Protein AF-A0A3Q9DXJ0-F1 (afdb_monomer_lite)

Foldseek 3Di:
DDPLQVVVCVVDPDPPDDDDRDPLNSVLSVLVCVLVVDDPPDPLVVQLVVCCVVVDDSVVSNVSSVVRCCDCVHVVLVVVQLVVLVVCVVVPAPVCLVVLVVLCLDPPNPDHNGPDDDPPDDPDDPSVVVNVVSVVSVCVVVVNPVPRSVVRVVSNVVCCVPPPVNNVVD

Radius of gyration: 18.99 Å; chains: 1; bounding box: 40×45×46 Å

Organism: NCBI:txid80867

InterPro domains:
  IPR002020 Citrate synthase [PF00285] (1-170)
  IPR002020 Citrate synthase [PR00143] (28-43)
  IPR002020 Citrate synthase [PR00143] (50-78)
  IPR002020 Citrate synthase [PR00143] (108-128)
  IPR016142 Citrate synthase-like, large alpha subdomain [G3DSA:1.10.580.10] (1-76)
  IPR016143 Citrate synthase-like, small alpha subdomain [G3DSA:1.10.230.10] (77-170)
  IPR019810 Citrate synthase active site [PS00480] (115-127)
  IPR036969 Citrate synthase superfamily [SSF48256] (1-170)

Secondary structure (DSSP, 8-state):
--HHHHHHHHHH--TTS-----HHHHHHHHHHHHHTS--SS-HHHHHHHHHHTTT--HHHHHHHHHHHHTSTTTTTHHHHHHHHHHHHHHHTGGGGHHHHHHHHH-TTT----TT---SS-SS--HHHHHHHHHHHHHHHHTT-TT-HHHHHHHHHHHHHHH-HHHHTT-

Structure (mmCIF, N/CA/C/O backbone):
data_AF-A0A3Q9DXJ0-F1
#
_entry.id   AF-A0A3Q9DXJ0-F1
#
loop_
_atom_site.group_PDB
_atom_site.id
_atom_site.type_symbol
_atom_site.label_atom_id
_atom_site.label_alt_id
_atom_site.label_comp_id
_atom_site.label_asym_id
_atom_site.label_entity_id
_atom_site.label_seq_id
_atom_site.pdbx_PDB_ins_code
_atom_site.Cartn_x
_atom_site.Cartn_y
_atom_site.Cartn_z
_atom_site.occupancy
_atom_site.B_iso_or_equiv
_atom_site.auth_seq_id
_atom_site.auth_comp_id
_atom_site.auth_asym_id
_atom_site.auth_atom_id
_atom_site.pdbx_PDB_model_num
ATOM 1 N N . LEU A 1 1 ? 7.162 -19.165 -15.757 1.00 91.44 1 LEU A N 1
ATOM 2 C CA . LEU A 1 1 ? 6.525 -18.412 -14.652 1.00 91.44 1 LEU A CA 1
ATOM 3 C C . LEU A 1 1 ? 5.798 -17.219 -15.252 1.00 91.44 1 LEU A C 1
ATOM 5 O O . LEU A 1 1 ? 6.278 -16.714 -16.262 1.00 91.44 1 LEU A O 1
ATOM 9 N N . SER A 1 2 ? 4.665 -16.805 -14.679 1.00 98.06 2 SER A N 1
ATOM 10 C CA . SER A 1 2 ? 4.000 -15.547 -15.054 1.00 98.06 2 SER A CA 1
ATOM 11 C C . SER A 1 2 ? 4.801 -14.332 -14.553 1.00 98.06 2 SER A C 1
ATOM 13 O O . SER A 1 2 ? 5.822 -14.506 -13.885 1.00 98.06 2 SER A O 1
ATOM 15 N N . TYR A 1 3 ? 4.346 -13.105 -14.832 1.00 98.38 3 TYR A N 1
ATOM 16 C CA . TYR A 1 3 ? 4.973 -11.891 -14.293 1.00 98.38 3 TYR A CA 1
ATOM 17 C C . TYR A 1 3 ? 4.988 -11.890 -12.752 1.00 98.38 3 TYR A C 1
ATOM 19 O O . TYR A 1 3 ? 6.055 -11.776 -12.145 1.00 98.38 3 TYR A O 1
ATOM 27 N N . ALA A 1 4 ? 3.830 -12.121 -12.122 1.00 98.38 4 ALA A N 1
ATOM 28 C CA . ALA A 1 4 ? 3.700 -12.215 -10.668 1.00 98.38 4 ALA A CA 1
ATOM 29 C C . ALA A 1 4 ? 4.453 -13.428 -10.094 1.00 98.38 4 ALA A C 1
ATOM 31 O O . ALA A 1 4 ? 5.218 -13.291 -9.139 1.00 98.38 4 ALA A O 1
ATOM 32 N N . GLY A 1 5 ? 4.326 -14.604 -10.715 1.00 98.31 5 GLY A N 1
ATOM 33 C CA . GLY A 1 5 ? 5.015 -15.814 -10.260 1.00 98.31 5 GLY A CA 1
ATOM 34 C C . GLY A 1 5 ? 6.539 -15.704 -10.352 1.00 98.31 5 GLY A C 1
ATOM 35 O O . GLY A 1 5 ? 7.259 -16.201 -9.486 1.00 98.31 5 GLY A O 1
ATOM 36 N N . ASN A 1 6 ? 7.053 -15.014 -11.376 1.00 98.44 6 ASN A N 1
ATOM 37 C CA . ASN A 1 6 ? 8.481 -14.736 -11.496 1.00 98.44 6 ASN A CA 1
ATOM 38 C C . ASN A 1 6 ? 8.953 -13.755 -10.417 1.00 98.44 6 ASN A C 1
ATOM 40 O O . ASN A 1 6 ? 10.007 -13.974 -9.827 1.00 98.44 6 ASN A O 1
ATOM 44 N N . 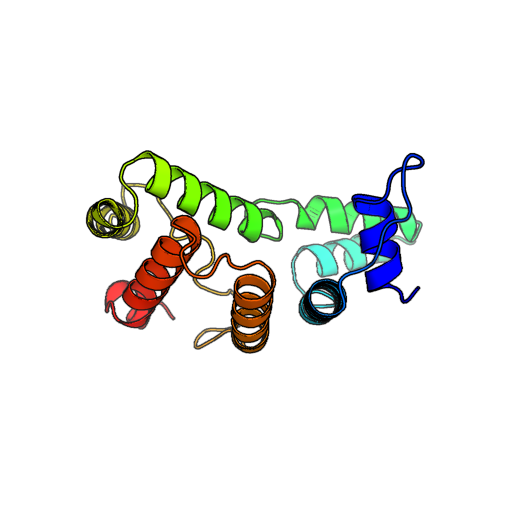PHE A 1 7 ? 8.168 -12.715 -10.124 1.00 98.56 7 PHE A N 1
ATOM 45 C CA . PHE A 1 7 ? 8.475 -11.779 -9.043 1.00 98.56 7 PHE A CA 1
ATOM 46 C C . PHE A 1 7 ? 8.541 -12.482 -7.680 1.00 98.56 7 PHE A C 1
ATOM 48 O O . PHE A 1 7 ? 9.535 -12.328 -6.974 1.00 98.56 7 PHE A O 1
ATOM 55 N N . LEU A 1 8 ? 7.567 -13.343 -7.355 1.00 98.31 8 LEU A N 1
ATOM 56 C CA . LEU A 1 8 ? 7.588 -14.150 -6.125 1.00 98.31 8 LEU A CA 1
ATOM 57 C C . LEU A 1 8 ? 8.837 -15.032 -6.027 1.00 98.31 8 LEU A C 1
ATOM 59 O O . LEU A 1 8 ? 9.498 -15.054 -4.989 1.00 98.31 8 LEU A O 1
ATOM 63 N N . ARG A 1 9 ? 9.206 -15.715 -7.119 1.00 97.81 9 ARG A N 1
ATOM 64 C CA . ARG A 1 9 ? 10.432 -16.522 -7.152 1.00 97.81 9 ARG A CA 1
ATOM 65 C C . ARG A 1 9 ? 11.681 -15.681 -6.902 1.00 97.81 9 ARG A C 1
ATOM 67 O O . ARG A 1 9 ? 12.566 -16.144 -6.194 1.00 97.81 9 ARG A O 1
ATOM 74 N N . MET A 1 10 ? 11.778 -14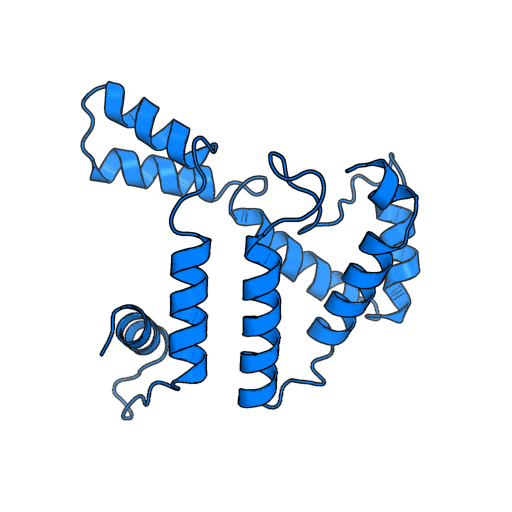.487 -7.483 1.00 98.19 10 MET A N 1
ATOM 75 C CA . MET A 1 10 ? 12.936 -13.611 -7.273 1.00 98.19 10 MET A CA 1
ATOM 76 C C . MET A 1 10 ? 13.005 -13.059 -5.844 1.00 98.19 10 MET A C 1
ATOM 78 O O . MET A 1 10 ? 14.102 -12.808 -5.360 1.00 98.19 10 MET A O 1
ATOM 82 N N . MET A 1 11 ? 11.863 -12.885 -5.169 1.00 98.00 11 MET A N 1
ATOM 83 C CA . MET A 1 11 ? 11.822 -12.417 -3.781 1.00 98.00 11 MET A CA 1
ATOM 84 C C . MET A 1 11 ? 12.170 -13.501 -2.756 1.00 98.00 11 MET A C 1
ATOM 86 O O . MET A 1 11 ? 12.851 -13.204 -1.779 1.00 98.00 11 MET A O 1
ATOM 90 N N . PHE A 1 12 ? 11.685 -14.732 -2.951 1.00 97.75 12 PHE A N 1
ATOM 91 C CA . PHE A 1 12 ? 11.710 -15.765 -1.903 1.00 97.75 12 PHE A CA 1
ATOM 92 C C . PHE A 1 12 ? 12.438 -17.056 -2.291 1.00 97.75 12 PHE A C 1
ATOM 94 O O . PHE A 1 12 ? 12.714 -17.885 -1.428 1.00 97.75 12 PHE A O 1
ATOM 101 N N . GLY A 1 13 ? 12.741 -17.262 -3.573 1.00 96.94 13 GLY A N 1
ATOM 102 C CA . GLY A 1 13 ? 13.474 -18.439 -4.023 1.00 96.94 13 GLY A CA 1
ATOM 103 C C . GLY A 1 13 ? 14.947 -18.376 -3.625 1.00 96.94 13 GLY A C 1
ATOM 104 O O . GLY A 1 13 ? 15.586 -17.331 -3.728 1.00 96.94 13 GLY A O 1
ATOM 105 N N . THR A 1 14 ? 15.509 -19.516 -3.225 1.00 96.81 14 THR A N 1
ATOM 106 C CA . THR A 1 14 ? 16.941 -19.650 -2.927 1.00 96.81 14 THR A CA 1
ATOM 107 C C . THR A 1 14 ? 17.579 -20.712 -3.828 1.00 96.81 14 THR A C 1
ATOM 109 O O . THR A 1 14 ? 16.867 -21.551 -4.378 1.00 96.81 14 THR A O 1
ATOM 112 N N . PRO A 1 15 ? 18.913 -20.725 -4.003 1.00 97.12 15 PRO A N 1
ATOM 113 C CA . PRO A 1 15 ? 19.588 -21.794 -4.745 1.00 97.12 15 PRO A CA 1
ATOM 114 C C . PRO A 1 15 ? 19.550 -23.164 -4.048 1.00 97.12 15 PRO A C 1
ATOM 116 O O . PRO A 1 15 ? 19.930 -24.159 -4.661 1.00 97.12 15 PRO A O 1
ATOM 119 N N . CYS A 1 16 ? 19.154 -23.216 -2.771 1.00 97.38 16 CYS A N 1
ATOM 120 C CA . CYS A 1 16 ? 19.221 -24.418 -1.941 1.00 97.38 16 CYS A CA 1
ATOM 121 C C . CYS A 1 16 ? 18.076 -25.403 -2.212 1.00 97.38 16 CYS A C 1
ATOM 123 O O . CYS A 1 16 ? 18.211 -26.586 -1.908 1.00 97.38 16 CYS A O 1
ATOM 125 N N . GLU A 1 17 ? 16.960 -24.932 -2.769 1.00 96.12 17 GLU A N 1
ATOM 126 C CA . GLU A 1 17 ? 15.775 -25.746 -3.026 1.00 96.12 17 GLU A CA 1
ATOM 127 C C . GLU A 1 17 ? 14.932 -25.188 -4.179 1.00 96.12 17 GLU A C 1
ATOM 129 O O . GLU A 1 17 ? 15.030 -24.020 -4.559 1.00 96.12 17 GLU A O 1
ATOM 134 N N . GLU A 1 18 ? 14.081 -26.035 -4.755 1.00 95.94 18 GLU A N 1
ATOM 135 C CA . GLU A 1 18 ? 13.148 -25.603 -5.790 1.00 95.94 18 GLU A CA 1
ATOM 136 C C . GLU A 1 18 ? 12.006 -24.777 -5.180 1.00 95.94 18 GLU A C 1
ATOM 138 O O . GLU A 1 18 ? 11.171 -25.292 -4.435 1.00 95.94 18 GLU A O 1
ATOM 143 N N . TYR A 1 19 ? 11.927 -23.496 -5.546 1.00 97.50 19 TYR A N 1
ATOM 144 C CA . TYR A 1 19 ? 10.826 -22.628 -5.133 1.00 97.50 19 TYR A CA 1
ATOM 145 C C . TYR A 1 19 ? 9.535 -22.961 -5.889 1.00 97.50 19 TYR A C 1
ATOM 147 O O . TYR A 1 19 ? 9.436 -22.753 -7.103 1.00 97.50 19 TYR A O 1
ATOM 155 N N . LYS A 1 20 ? 8.519 -23.421 -5.155 1.00 97.25 20 LYS A N 1
ATOM 156 C CA . LYS A 1 20 ? 7.180 -23.691 -5.688 1.00 97.25 20 LYS A CA 1
ATOM 157 C C . LYS A 1 20 ? 6.273 -22.494 -5.438 1.00 97.25 20 LYS A C 1
ATOM 159 O O . LYS A 1 20 ? 5.945 -22.180 -4.298 1.00 97.25 20 LYS A O 1
ATOM 164 N N . VAL A 1 21 ? 5.860 -21.835 -6.516 1.00 97.81 21 VAL A N 1
ATOM 165 C CA . VAL A 1 21 ? 4.933 -20.701 -6.442 1.00 97.81 21 VAL A CA 1
ATOM 166 C C . VAL A 1 21 ? 3.563 -21.199 -5.977 1.00 97.81 21 VAL A C 1
ATOM 168 O O . VAL A 1 21 ? 2.978 -22.074 -6.614 1.00 97.81 21 VAL A O 1
ATOM 171 N N . ASN A 1 22 ? 3.043 -20.633 -4.885 1.00 98.00 22 ASN A N 1
ATOM 172 C CA . ASN A 1 22 ? 1.672 -20.887 -4.449 1.00 98.00 22 ASN A CA 1
ATOM 173 C C . ASN A 1 22 ? 0.688 -20.143 -5.386 1.00 98.00 22 ASN A C 1
ATOM 175 O O . ASN A 1 22 ? 0.775 -18.914 -5.478 1.00 98.00 22 ASN A O 1
ATOM 179 N N . PRO A 1 23 ? -0.260 -20.833 -6.054 1.00 97.88 23 PRO A N 1
ATOM 180 C CA . PRO A 1 23 ? -1.191 -20.202 -6.994 1.00 97.88 23 PRO A CA 1
ATOM 181 C C . PRO A 1 23 ? -2.100 -19.124 -6.382 1.00 97.88 23 PRO A C 1
ATOM 183 O O . PRO A 1 23 ? -2.516 -18.206 -7.090 1.00 97.88 23 PRO A O 1
ATOM 186 N N . VAL A 1 24 ? -2.430 -19.221 -5.089 1.00 98.00 24 VAL A N 1
ATOM 187 C CA . VAL A 1 24 ? -3.215 -18.200 -4.376 1.00 98.00 24 VAL A CA 1
ATOM 188 C C . VAL A 1 24 ? -2.373 -16.943 -4.179 1.00 98.00 24 VAL A C 1
ATOM 190 O O . VAL A 1 24 ? -2.831 -15.849 -4.502 1.00 98.00 24 VAL A O 1
ATOM 193 N N . LEU A 1 25 ? -1.117 -17.090 -3.744 1.00 97.94 25 LEU A N 1
ATOM 194 C CA . LEU A 1 25 ? -0.202 -15.956 -3.567 1.00 97.94 25 LEU A CA 1
ATOM 195 C C . LEU A 1 25 ? 0.161 -15.291 -4.902 1.00 97.94 25 LEU A C 1
ATOM 197 O O . LEU A 1 25 ? 0.243 -14.067 -4.975 1.00 97.94 25 LEU A O 1
ATOM 201 N N . GLU A 1 26 ? 0.334 -16.075 -5.969 1.00 98.31 26 GLU A N 1
ATOM 202 C CA . GLU A 1 26 ? 0.572 -15.551 -7.320 1.00 98.31 26 GLU A CA 1
ATOM 203 C C . GLU A 1 26 ? -0.592 -14.682 -7.797 1.00 98.31 26 GLU A C 1
ATOM 205 O O . GLU A 1 26 ? -0.379 -13.559 -8.254 1.00 98.31 26 GLU A O 1
ATOM 210 N N . ARG A 1 27 ? -1.827 -15.169 -7.633 1.00 97.94 27 ARG A N 1
ATOM 211 C CA . ARG A 1 27 ? -3.039 -14.423 -7.989 1.00 97.94 27 ARG A CA 1
ATOM 212 C C . ARG A 1 27 ? -3.218 -13.182 -7.118 1.00 97.94 27 ARG A C 1
ATOM 214 O O . ARG A 1 27 ? -3.635 -12.142 -7.623 1.00 97.94 27 ARG A O 1
ATOM 221 N N . ALA A 1 28 ? -2.904 -13.279 -5.828 1.00 98.06 28 ALA A N 1
ATOM 222 C CA . ALA A 1 28 ? -2.975 -12.150 -4.913 1.00 98.06 28 ALA A CA 1
ATOM 223 C C . ALA A 1 28 ? -2.004 -11.038 -5.325 1.00 98.06 28 ALA A C 1
ATOM 225 O O . ALA A 1 28 ? -2.399 -9.876 -5.410 1.00 98.06 28 ALA A O 1
ATOM 226 N N . LEU A 1 29 ? -0.761 -11.394 -5.662 1.00 98.25 29 LEU A N 1
ATOM 227 C CA . LEU A 1 29 ? 0.228 -10.435 -6.143 1.00 98.25 29 LEU A CA 1
ATOM 228 C C . LEU A 1 29 ? -0.173 -9.814 -7.489 1.00 98.25 29 LEU A C 1
ATOM 230 O O . LEU A 1 29 ? -0.030 -8.607 -7.669 1.00 98.25 29 LEU A O 1
ATOM 234 N N . ASP A 1 30 ? -0.715 -10.609 -8.412 1.00 98.12 30 ASP A N 1
ATOM 235 C CA . ASP A 1 30 ? -1.214 -10.105 -9.694 1.00 98.12 30 ASP A CA 1
ATOM 236 C C . ASP A 1 30 ? -2.337 -9.069 -9.498 1.00 98.12 30 ASP A C 1
ATOM 238 O O . ASP A 1 30 ? -2.290 -7.971 -10.056 1.00 98.12 30 ASP A O 1
ATOM 242 N N . ARG A 1 31 ? -3.292 -9.346 -8.597 1.00 97.88 31 ARG A N 1
ATOM 243 C CA . ARG A 1 31 ? -4.329 -8.376 -8.204 1.00 97.88 31 ARG A CA 1
ATOM 244 C C . ARG A 1 31 ? -3.732 -7.120 -7.565 1.00 97.88 31 ARG A C 1
ATOM 246 O O . ARG A 1 31 ? -4.188 -6.022 -7.879 1.00 97.88 31 ARG A O 1
ATOM 253 N N . ILE A 1 32 ? -2.709 -7.246 -6.714 1.00 97.25 32 ILE A N 1
ATOM 254 C CA . ILE A 1 32 ? -2.007 -6.088 -6.132 1.00 97.25 32 ILE A CA 1
ATOM 255 C C . ILE A 1 32 ? -1.399 -5.216 -7.232 1.00 97.25 32 ILE A C 1
ATOM 257 O O . ILE A 1 32 ? -1.596 -3.999 -7.198 1.00 97.25 32 ILE A O 1
ATOM 261 N N . PHE A 1 33 ? -0.724 -5.812 -8.219 1.00 97.81 33 PHE A N 1
ATOM 262 C CA . PHE A 1 33 ? -0.165 -5.074 -9.352 1.00 97.81 33 PHE A CA 1
ATOM 263 C C . PHE A 1 33 ? -1.245 -4.364 -10.163 1.00 97.81 33 PHE A C 1
ATOM 265 O O . PHE A 1 33 ? -1.104 -3.176 -10.441 1.00 97.81 33 PHE A O 1
ATOM 272 N N . ILE A 1 34 ? -2.346 -5.045 -10.484 1.00 97.50 34 ILE A N 1
ATOM 273 C CA . ILE A 1 34 ? -3.456 -4.457 -11.244 1.00 97.50 34 ILE A CA 1
ATOM 274 C C . ILE A 1 34 ? -4.075 -3.270 -10.491 1.00 97.50 34 ILE A C 1
ATOM 276 O O . ILE A 1 34 ? -4.278 -2.207 -11.074 1.00 97.50 34 ILE A O 1
ATOM 280 N N . LEU A 1 35 ? -4.339 -3.415 -9.189 1.00 95.44 35 LEU A N 1
ATOM 281 C CA . LEU A 1 35 ? -4.996 -2.381 -8.377 1.00 95.44 35 LEU A CA 1
ATOM 282 C C . LEU A 1 35 ? -4.120 -1.139 -8.123 1.00 95.44 35 LEU A C 1
ATOM 284 O O . LEU A 1 35 ? -4.647 -0.087 -7.752 1.00 95.44 35 LEU A O 1
ATOM 288 N N . HIS A 1 36 ? -2.807 -1.244 -8.336 1.00 94.88 36 HIS A N 1
ATOM 289 C CA . HIS A 1 36 ? -1.847 -0.147 -8.175 1.00 94.88 36 HIS A CA 1
ATOM 290 C C . HIS A 1 36 ? -1.212 0.308 -9.498 1.00 94.88 36 HIS A C 1
ATOM 292 O O . HIS A 1 36 ? -0.306 1.138 -9.473 1.00 94.88 36 HIS A O 1
ATOM 298 N N . ALA A 1 37 ? -1.671 -0.214 -10.642 1.00 96.81 37 ALA A N 1
ATOM 299 C CA . ALA A 1 37 ? -1.043 0.032 -11.940 1.00 96.81 37 ALA A CA 1
ATOM 300 C C . ALA A 1 37 ? -1.094 1.509 -12.368 1.00 96.81 37 ALA A C 1
ATOM 302 O O . ALA A 1 37 ? -0.111 2.035 -12.882 1.00 96.81 37 ALA A O 1
ATOM 303 N N . ASP A 1 38 ? -2.227 2.177 -12.147 1.00 96.31 38 ASP A N 1
ATOM 304 C CA . ASP A 1 38 ? -2.396 3.609 -12.388 1.00 96.31 38 ASP A CA 1
ATOM 305 C C . ASP A 1 38 ? -3.449 4.189 -11.438 1.00 96.31 38 ASP A C 1
ATOM 307 O O . ASP A 1 38 ? -4.337 3.484 -10.948 1.00 96.31 38 ASP A O 1
ATOM 311 N N . HIS A 1 39 ? -3.338 5.487 -11.163 1.00 94.44 39 HIS A N 1
ATOM 312 C CA . HIS A 1 39 ? -4.335 6.212 -10.388 1.00 94.44 39 HIS A CA 1
ATOM 313 C C . HIS A 1 39 ? -4.438 7.678 -10.837 1.00 94.44 39 HIS A C 1
ATOM 315 O O . HIS A 1 39 ? -4.378 8.597 -10.010 1.00 94.44 39 HIS A O 1
ATOM 321 N N . GLU A 1 40 ? -4.556 7.893 -12.152 1.00 94.94 40 GLU A N 1
ATOM 322 C CA . GLU A 1 40 ? -4.809 9.194 -12.788 1.00 94.94 40 GLU A CA 1
ATOM 323 C C . GLU A 1 40 ? -3.724 10.245 -12.428 1.00 94.94 40 GLU A C 1
ATOM 325 O O . GLU A 1 40 ? -2.547 9.901 -12.283 1.00 94.94 40 GLU A O 1
ATOM 330 N N . GLN A 1 41 ? -4.062 11.533 -12.283 1.00 95.44 41 GLN A N 1
ATOM 331 C CA . GLN A 1 41 ? -3.121 12.616 -11.977 1.00 95.44 41 GLN A CA 1
ATOM 332 C C . GLN A 1 41 ? -2.865 12.724 -10.467 1.00 95.44 41 GLN A C 1
ATOM 334 O O . GLN A 1 41 ? -3.109 13.750 -9.825 1.00 95.44 41 GLN A O 1
ATOM 339 N N . ASN A 1 42 ? -2.352 11.653 -9.869 1.00 94.00 42 ASN A N 1
ATOM 340 C CA . ASN A 1 42 ? -1.808 11.717 -8.515 1.00 94.00 42 ASN A CA 1
ATOM 341 C C . ASN A 1 42 ? -0.430 12.420 -8.501 1.00 94.00 42 ASN A C 1
ATOM 343 O O . ASN A 1 42 ? 0.113 12.792 -9.549 1.00 94.00 42 ASN A O 1
ATOM 347 N N . ALA A 1 43 ? 0.130 12.637 -7.307 1.00 95.50 43 ALA A N 1
ATOM 348 C CA . ALA A 1 43 ? 1.367 13.399 -7.134 1.00 95.50 43 ALA A CA 1
ATOM 349 C C . ALA A 1 43 ? 2.542 12.812 -7.939 1.00 95.50 43 ALA A C 1
ATOM 351 O O . ALA A 1 43 ? 3.168 13.541 -8.707 1.00 95.50 43 ALA A O 1
ATOM 352 N N . SER A 1 44 ? 2.790 11.501 -7.847 1.00 97.56 44 SER A N 1
ATOM 353 C CA . SER A 1 44 ? 3.911 10.860 -8.547 1.00 97.56 44 SER A CA 1
ATOM 354 C C . SER A 1 44 ? 3.714 10.828 -10.062 1.00 97.56 44 SER A C 1
ATOM 356 O O . SER A 1 44 ? 4.649 11.167 -10.786 1.00 97.56 44 SER A O 1
ATOM 358 N N . THR A 1 45 ? 2.510 10.521 -10.561 1.00 98.06 45 THR A N 1
ATOM 359 C CA . THR A 1 45 ? 2.208 10.609 -12.004 1.00 98.06 45 THR A CA 1
ATOM 360 C C . THR A 1 45 ? 2.445 12.026 -12.538 1.00 98.06 45 THR A C 1
ATOM 362 O O . THR A 1 45 ? 3.047 12.208 -13.599 1.00 98.06 45 THR A O 1
ATOM 365 N N . SER A 1 46 ? 2.039 13.047 -11.779 1.00 97.94 46 SER A N 1
ATOM 366 C CA . SER A 1 46 ? 2.259 14.453 -12.142 1.00 97.94 46 SER A CA 1
ATOM 367 C C . SER A 1 46 ? 3.747 14.814 -12.152 1.00 97.94 46 SER A C 1
ATOM 369 O O . SER A 1 46 ? 4.207 15.496 -13.068 1.00 97.94 46 SER A O 1
ATOM 371 N N . THR A 1 47 ? 4.525 14.311 -11.187 1.00 98.19 47 THR A N 1
ATOM 372 C CA . THR A 1 47 ? 5.985 14.476 -11.149 1.00 98.19 47 THR A CA 1
ATOM 373 C C . THR A 1 47 ? 6.660 13.849 -12.365 1.00 98.19 47 THR A C 1
ATOM 375 O O . THR A 1 47 ? 7.502 14.503 -12.979 1.00 98.19 47 THR A O 1
ATOM 378 N N . VAL A 1 48 ? 6.274 12.630 -12.761 1.00 98.62 48 VAL A N 1
ATOM 379 C CA . VAL A 1 48 ? 6.808 11.971 -13.969 1.00 98.62 48 VAL A CA 1
ATOM 380 C C . VAL A 1 48 ? 6.542 12.832 -15.206 1.00 98.62 48 VAL A C 1
ATOM 382 O O . VAL A 1 48 ? 7.461 13.093 -15.983 1.00 98.62 48 VAL A O 1
ATOM 385 N N . ARG A 1 49 ? 5.306 13.326 -15.368 1.00 98.44 49 ARG A N 1
ATOM 386 C CA . ARG A 1 49 ? 4.916 14.186 -16.500 1.00 98.44 49 ARG A CA 1
ATOM 387 C C . ARG A 1 49 ? 5.711 15.489 -16.540 1.00 98.44 49 ARG A C 1
ATOM 389 O O . ARG A 1 49 ? 6.224 15.850 -17.597 1.00 98.44 49 ARG A O 1
ATOM 396 N N . LEU A 1 50 ? 5.835 16.172 -15.403 1.00 98.38 50 LEU A N 1
ATOM 397 C CA . LEU A 1 50 ? 6.557 17.442 -15.304 1.00 98.38 50 LEU A CA 1
ATOM 398 C C . LEU A 1 50 ? 8.065 17.268 -15.533 1.00 98.38 50 LEU A C 1
ATOM 400 O O . LEU A 1 50 ? 8.696 18.091 -16.188 1.00 98.38 50 LEU A O 1
ATOM 404 N N . CYS A 1 51 ? 8.649 16.179 -15.034 1.00 97.88 51 CYS A N 1
ATOM 405 C CA . CYS A 1 51 ? 10.050 15.858 -15.290 1.00 97.88 51 CYS A CA 1
ATOM 406 C C . CYS A 1 51 ? 10.267 15.594 -16.794 1.00 97.88 51 CYS A C 1
ATOM 408 O O . CYS A 1 51 ? 11.154 16.183 -17.418 1.00 97.88 51 CYS A O 1
ATOM 410 N N . GLY A 1 52 ? 9.383 14.788 -17.395 1.00 98.31 52 GLY A N 1
ATOM 411 C CA . GLY A 1 52 ? 9.381 14.449 -18.818 1.00 98.31 52 GLY A CA 1
ATOM 412 C C . GLY A 1 52 ? 9.229 15.644 -19.761 1.00 98.31 52 GLY A C 1
ATOM 413 O O . GLY A 1 52 ? 9.853 15.659 -20.819 1.00 98.31 52 GLY A O 1
ATOM 414 N N . SER A 1 53 ? 8.469 16.679 -19.384 1.00 98.00 53 SER A N 1
ATOM 415 C CA . SER A 1 53 ? 8.208 17.830 -20.266 1.00 98.00 53 SER A CA 1
ATOM 416 C C . SER A 1 53 ? 9.444 18.677 -20.576 1.00 98.00 53 SER A C 1
ATOM 418 O O . SER A 1 53 ? 9.419 19.460 -21.519 1.00 98.00 53 SER A O 1
ATOM 420 N N . SER A 1 54 ? 10.528 18.523 -19.810 1.00 97.19 54 SER A N 1
ATOM 421 C CA . SER A 1 54 ? 11.822 19.157 -20.103 1.00 97.19 54 SER A CA 1
ATOM 422 C C . SER A 1 54 ? 12.674 18.384 -21.123 1.00 97.19 54 SER A C 1
ATOM 424 O O . SER A 1 54 ? 13.757 18.839 -21.479 1.00 97.19 54 SER A O 1
ATOM 426 N N . GLY A 1 55 ? 12.205 17.221 -21.595 1.00 97.31 55 GLY A N 1
ATOM 427 C CA . GLY A 1 55 ? 12.961 16.327 -22.479 1.00 97.31 55 GLY A CA 1
ATOM 428 C C . GLY A 1 55 ? 13.938 15.406 -21.742 1.00 97.31 55 GLY A C 1
ATOM 429 O O . GLY A 1 55 ? 14.854 14.866 -22.361 1.00 97.31 55 GLY A O 1
ATOM 430 N N . THR A 1 56 ? 13.773 15.230 -20.425 1.00 97.56 56 THR A N 1
ATOM 431 C CA . THR A 1 56 ? 14.626 14.335 -19.631 1.00 97.56 56 THR A CA 1
ATOM 432 C C . THR A 1 56 ? 14.515 12.876 -20.083 1.00 97.56 56 THR A C 1
ATOM 434 O O . THR A 1 56 ? 13.519 12.446 -20.670 1.00 97.56 56 THR A O 1
ATOM 437 N N . ASN A 1 57 ? 15.529 12.082 -19.748 1.00 98.06 57 ASN A N 1
ATOM 438 C CA . ASN A 1 57 ? 15.530 10.649 -20.011 1.00 98.06 57 ASN A CA 1
ATOM 439 C C . ASN A 1 57 ? 14.362 9.951 -19.265 1.00 98.06 57 ASN A C 1
ATOM 441 O O . ASN A 1 57 ? 14.166 10.212 -18.074 1.00 98.06 57 ASN A O 1
ATOM 445 N N . PRO A 1 58 ? 13.619 9.022 -19.901 1.00 98.19 58 PRO A N 1
ATOM 446 C CA . PRO A 1 58 ? 12.486 8.339 -19.271 1.00 98.19 58 PRO A CA 1
ATOM 447 C C . PRO A 1 58 ? 12.841 7.608 -17.966 1.00 98.19 58 PRO A C 1
ATOM 449 O O . PRO A 1 58 ? 12.045 7.634 -17.031 1.00 98.19 58 PRO A O 1
ATOM 452 N N . PHE A 1 59 ? 14.039 7.027 -17.838 1.00 98.38 59 PHE A N 1
ATOM 453 C CA . PHE A 1 59 ? 14.489 6.405 -16.586 1.00 98.38 59 PHE A CA 1
ATOM 454 C C . PHE A 1 59 ? 14.609 7.429 -15.448 1.00 98.38 59 PHE A C 1
ATOM 456 O O . PHE A 1 59 ? 14.221 7.141 -14.316 1.00 98.38 59 PHE A O 1
ATOM 463 N N . ALA A 1 60 ? 15.082 8.644 -15.748 1.00 98.31 60 ALA A N 1
ATOM 464 C CA . ALA A 1 60 ? 15.157 9.730 -14.773 1.00 98.31 60 ALA A CA 1
ATOM 465 C C . ALA A 1 60 ? 13.759 10.237 -14.377 1.00 98.31 60 ALA A C 1
ATOM 467 O O . ALA A 1 60 ? 13.512 10.497 -13.199 1.00 98.31 60 ALA A O 1
ATOM 468 N N . ALA A 1 61 ? 12.821 10.312 -15.328 1.00 98.44 61 ALA A N 1
ATOM 469 C CA . ALA A 1 61 ? 11.434 10.676 -15.036 1.00 98.44 61 ALA A CA 1
ATOM 470 C C . ALA A 1 61 ? 10.756 9.654 -14.105 1.00 98.44 61 ALA A C 1
ATOM 472 O O . ALA A 1 61 ? 10.098 10.047 -13.142 1.00 98.44 61 ALA A O 1
ATOM 473 N N . ILE A 1 62 ? 10.961 8.351 -14.338 1.00 98.50 62 ILE A N 1
ATOM 474 C CA . ILE A 1 62 ? 10.450 7.293 -13.453 1.00 98.50 62 ILE A CA 1
ATOM 475 C C . ILE A 1 62 ? 11.098 7.364 -12.067 1.00 98.50 62 ILE A C 1
ATOM 477 O O . ILE A 1 62 ? 10.382 7.276 -11.072 1.00 98.50 62 ILE A O 1
ATOM 481 N N . ALA A 1 63 ? 12.412 7.595 -11.975 1.00 98.44 63 ALA A N 1
ATOM 482 C CA . ALA A 1 63 ? 13.086 7.769 -10.687 1.00 98.44 63 ALA A CA 1
ATOM 483 C C . ALA A 1 63 ? 12.488 8.932 -9.870 1.00 98.44 63 ALA A C 1
ATOM 485 O O . ALA A 1 63 ? 12.257 8.788 -8.669 1.00 98.44 63 ALA A O 1
ATOM 486 N N . ALA A 1 64 ? 12.155 10.053 -10.522 1.00 98.12 64 ALA A N 1
ATOM 487 C CA . ALA A 1 64 ? 11.459 11.168 -9.878 1.00 98.12 64 ALA A CA 1
ATOM 488 C C . ALA A 1 64 ? 10.049 10.775 -9.393 1.00 98.12 64 ALA A C 1
ATOM 490 O O . ALA A 1 64 ? 9.643 11.147 -8.291 1.00 98.12 64 ALA A O 1
ATOM 491 N N . GLY A 1 65 ? 9.320 9.980 -10.183 1.00 98.06 65 GLY A N 1
ATOM 492 C CA . GLY A 1 65 ? 8.033 9.405 -9.787 1.00 98.06 65 GLY A CA 1
ATOM 493 C C . GLY A 1 65 ? 8.130 8.516 -8.545 1.00 98.06 65 GLY A C 1
ATOM 494 O O . GLY A 1 65 ? 7.331 8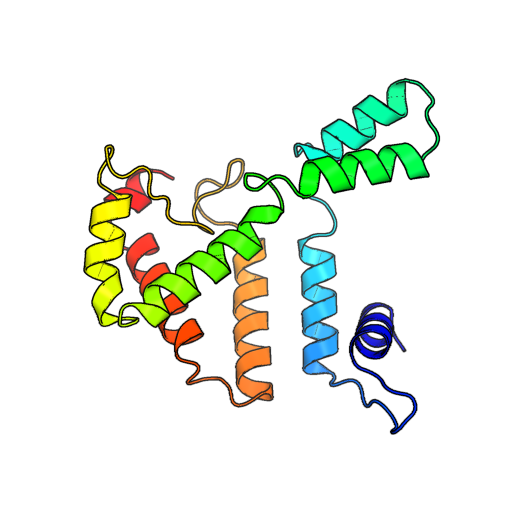.675 -7.624 1.00 98.06 65 GLY A O 1
ATOM 495 N N . VAL A 1 66 ? 9.131 7.632 -8.486 1.00 97.81 66 VAL A N 1
ATOM 496 C CA . VAL A 1 66 ? 9.390 6.757 -7.328 1.00 97.81 66 VAL A CA 1
ATOM 497 C C . VAL A 1 66 ? 9.714 7.580 -6.080 1.00 97.81 66 VAL A C 1
ATOM 499 O O . VAL A 1 66 ? 9.130 7.339 -5.026 1.00 97.81 66 VAL A O 1
ATOM 502 N N . ALA A 1 67 ? 10.577 8.594 -6.199 1.00 96.75 67 ALA A N 1
ATOM 503 C CA . ALA A 1 67 ? 10.906 9.482 -5.085 1.00 96.75 67 ALA A CA 1
ATOM 504 C C . ALA A 1 67 ? 9.668 10.225 -4.551 1.00 96.75 67 ALA A C 1
ATOM 506 O O . ALA A 1 67 ? 9.489 10.343 -3.341 1.00 96.75 67 ALA A O 1
ATOM 507 N N . CYS A 1 68 ? 8.781 10.683 -5.440 1.00 96.56 68 CYS A N 1
ATOM 508 C CA . CYS A 1 68 ? 7.517 11.299 -5.041 1.00 96.56 68 CYS A CA 1
ATOM 509 C C . CYS A 1 68 ? 6.560 10.290 -4.381 1.00 96.56 68 CYS A C 1
ATOM 511 O O . CYS A 1 68 ? 5.928 10.610 -3.373 1.00 96.56 68 CYS A O 1
ATOM 513 N N . LEU A 1 69 ? 6.473 9.066 -4.914 1.00 95.38 69 LEU A N 1
ATOM 514 C CA . LEU A 1 69 ? 5.640 7.996 -4.361 1.00 95.38 69 LEU A CA 1
ATOM 515 C C . LEU A 1 69 ? 6.077 7.591 -2.950 1.00 95.38 69 LEU A C 1
ATOM 517 O O . LEU A 1 69 ? 5.222 7.286 -2.128 1.00 95.38 69 LEU A O 1
ATOM 521 N N . TRP A 1 70 ? 7.370 7.645 -2.638 1.00 92.94 70 TRP A N 1
ATOM 522 C CA . TRP A 1 70 ? 7.887 7.288 -1.315 1.00 92.94 70 TRP A CA 1
ATOM 523 C C . TRP A 1 70 ? 7.425 8.232 -0.186 1.00 92.94 70 TRP A C 1
ATOM 525 O O . TRP A 1 70 ? 7.476 7.872 0.987 1.00 92.94 70 TRP A O 1
ATOM 535 N N . GLY A 1 71 ? 6.924 9.431 -0.501 1.00 87.38 71 GLY A N 1
ATOM 536 C CA . GLY A 1 71 ? 6.415 10.347 0.521 1.00 87.38 71 GLY A CA 1
ATOM 537 C C . GLY A 1 71 ? 5.326 9.703 1.409 1.00 87.38 71 GLY A C 1
ATOM 538 O O . GLY A 1 71 ? 4.430 9.032 0.886 1.00 87.38 71 GLY A O 1
ATOM 539 N N . PRO A 1 72 ? 5.326 9.940 2.738 1.00 79.19 72 PRO A N 1
ATOM 540 C CA . PRO A 1 72 ? 4.403 9.283 3.677 1.00 79.19 72 PRO A CA 1
ATOM 541 C C . PRO A 1 72 ? 2.927 9.629 3.434 1.00 79.19 72 PRO A C 1
ATOM 543 O O . PRO A 1 72 ? 2.038 8.862 3.787 1.00 79.19 72 PRO A O 1
ATOM 546 N N . ALA A 1 73 ? 2.658 10.777 2.808 1.00 80.25 73 ALA A N 1
ATOM 547 C CA . ALA A 1 73 ? 1.316 11.206 2.418 1.00 80.25 73 ALA A CA 1
ATOM 548 C C . ALA A 1 73 ? 0.872 10.685 1.034 1.00 80.25 73 ALA A C 1
ATOM 550 O O . ALA A 1 73 ? -0.212 11.046 0.578 1.00 80.25 73 ALA A O 1
ATOM 551 N N . HIS A 1 74 ? 1.713 9.897 0.354 1.00 85.56 74 HIS A N 1
ATOM 552 C CA . HIS A 1 74 ? 1.414 9.277 -0.938 1.00 85.56 74 HIS A CA 1
ATOM 553 C C . HIS A 1 74 ? 1.516 7.748 -0.819 1.00 85.56 74 HIS A C 1
ATOM 555 O O . HIS A 1 74 ? 0.658 7.137 -0.188 1.00 85.56 74 HIS A O 1
ATOM 561 N N . GLY A 1 75 ? 2.562 7.110 -1.349 1.00 82.62 75 GLY A N 1
ATOM 562 C CA . GLY A 1 75 ? 2.731 5.651 -1.314 1.00 82.62 75 GLY A CA 1
ATOM 563 C C . GLY A 1 75 ? 3.164 5.088 0.042 1.00 82.62 75 GLY A C 1
ATOM 564 O O . GLY A 1 75 ? 2.923 3.913 0.311 1.00 82.62 75 GLY A O 1
ATOM 565 N N . GLY A 1 76 ? 3.730 5.914 0.930 1.00 84.44 76 GLY A N 1
ATOM 566 C CA . GLY A 1 76 ? 4.089 5.494 2.293 1.00 84.44 76 GLY A CA 1
ATOM 567 C C . GLY A 1 76 ? 2.889 5.243 3.219 1.00 84.44 76 GLY A C 1
ATOM 568 O O . GLY A 1 76 ? 3.063 4.785 4.346 1.00 84.44 76 GLY A O 1
ATOM 569 N N . ALA A 1 77 ? 1.660 5.505 2.761 1.00 84.62 77 ALA A N 1
ATOM 570 C CA . ALA A 1 77 ?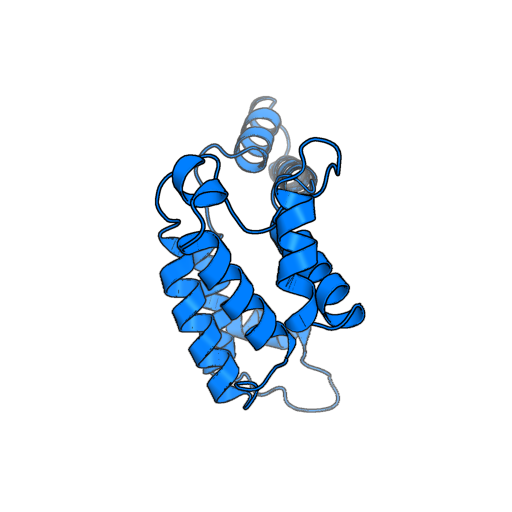 0.452 5.300 3.555 1.00 84.62 77 ALA A CA 1
ATOM 571 C C . ALA A 1 77 ? 0.222 3.825 3.941 1.00 84.62 77 ALA A C 1
ATOM 573 O O . ALA A 1 77 ? -0.269 3.564 5.038 1.00 84.62 77 ALA A O 1
ATOM 574 N N . ASN A 1 78 ? 0.606 2.871 3.081 1.00 86.56 78 ASN A N 1
ATOM 575 C CA . ASN A 1 78 ? 0.460 1.435 3.358 1.00 86.56 78 ASN A CA 1
ATOM 576 C C . ASN A 1 78 ? 1.349 1.001 4.533 1.00 86.56 78 ASN A C 1
ATOM 578 O O . ASN A 1 78 ? 0.888 0.333 5.455 1.00 86.56 78 ASN A O 1
ATOM 582 N N . GLU A 1 79 ? 2.614 1.426 4.516 1.00 89.12 79 GLU A N 1
ATOM 583 C CA . GLU A 1 79 ? 3.564 1.180 5.604 1.00 89.12 79 GLU A CA 1
ATOM 584 C C . GLU A 1 79 ? 3.091 1.851 6.897 1.00 89.12 79 GLU A C 1
ATOM 586 O O . GLU A 1 79 ? 3.064 1.223 7.952 1.00 89.12 79 GLU A O 1
ATOM 591 N N . ALA A 1 80 ? 2.630 3.100 6.817 1.00 89.56 80 ALA A N 1
ATOM 592 C CA . ALA A 1 80 ? 2.121 3.811 7.982 1.00 89.56 80 ALA A CA 1
ATOM 593 C C . ALA A 1 80 ? 0.862 3.160 8.587 1.00 89.56 80 ALA A C 1
ATOM 595 O O . ALA A 1 80 ? 0.697 3.185 9.804 1.00 89.56 80 ALA A O 1
ATOM 596 N N . ALA A 1 81 ? -0.009 2.557 7.769 1.00 90.94 81 ALA A N 1
ATOM 597 C CA . ALA A 1 81 ? -1.158 1.794 8.255 1.00 90.94 81 ALA A CA 1
ATOM 598 C C . ALA A 1 81 ? -0.729 0.520 8.996 1.00 90.94 81 ALA A C 1
ATOM 600 O O . ALA A 1 81 ? -1.247 0.245 10.077 1.00 90.94 81 ALA A O 1
ATOM 601 N N . LEU A 1 82 ? 0.251 -0.223 8.471 1.00 92.25 82 LEU A N 1
ATOM 602 C CA . LEU A 1 82 ? 0.790 -1.403 9.153 1.00 92.25 82 LEU A CA 1
ATOM 603 C C . LEU A 1 82 ? 1.522 -1.036 10.448 1.00 92.25 82 LEU A C 1
ATOM 605 O O . LEU A 1 82 ? 1.284 -1.674 11.470 1.00 92.25 82 LEU A O 1
ATOM 609 N N . ASN A 1 83 ? 2.342 0.017 10.440 1.00 93.38 83 ASN A N 1
ATOM 610 C CA . ASN A 1 83 ? 3.031 0.499 11.641 1.00 93.38 83 ASN A CA 1
ATOM 611 C C . ASN A 1 83 ? 2.031 0.917 12.725 1.00 93.38 83 ASN A C 1
ATOM 613 O O . ASN A 1 83 ? 2.158 0.495 13.868 1.00 93.38 83 ASN A O 1
ATOM 617 N N . MET A 1 84 ? 0.974 1.645 12.350 1.00 93.75 84 MET A N 1
ATOM 618 C CA . MET A 1 84 ? -0.12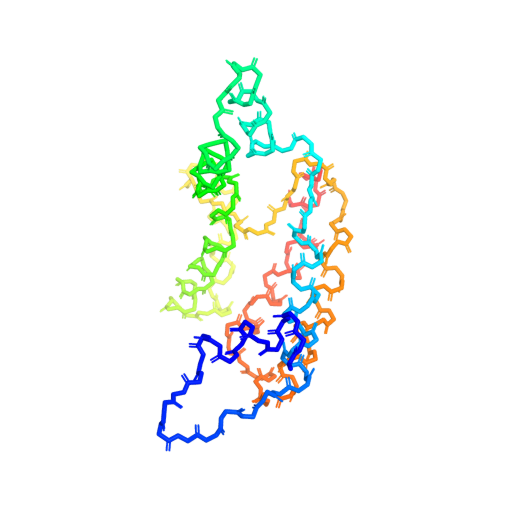1 1.992 13.260 1.00 93.75 84 MET A CA 1
ATOM 619 C C . MET A 1 84 ? -0.768 0.743 13.881 1.00 93.75 84 MET A C 1
ATOM 621 O O . MET A 1 84 ? -0.993 0.706 15.089 1.00 93.75 84 MET A O 1
ATOM 625 N N . LEU A 1 85 ? -1.058 -0.292 13.083 1.00 94.19 85 LEU A N 1
ATOM 626 C CA . LEU A 1 85 ? -1.626 -1.543 13.596 1.00 94.19 85 LEU A CA 1
ATOM 627 C C . LEU A 1 85 ? -0.649 -2.272 14.529 1.00 94.19 85 LEU A C 1
ATOM 629 O O . LEU A 1 85 ? -1.065 -2.753 15.580 1.00 94.19 85 LEU A O 1
ATOM 633 N N . HIS A 1 86 ? 0.641 -2.327 14.188 1.00 94.50 86 HIS A N 1
ATOM 634 C CA . HIS A 1 86 ? 1.669 -2.929 15.040 1.00 94.50 86 HIS A CA 1
ATOM 635 C C . HIS A 1 86 ? 1.824 -2.194 16.374 1.00 94.50 86 HIS A C 1
ATOM 637 O O . HIS A 1 86 ? 1.922 -2.848 17.412 1.00 94.50 86 HIS A O 1
ATOM 643 N N . ASP A 1 87 ? 1.781 -0.863 16.367 1.00 94.06 87 ASP A N 1
ATOM 644 C CA . ASP A 1 87 ? 1.872 -0.047 17.578 1.00 94.06 87 ASP A CA 1
ATOM 645 C C . ASP A 1 87 ? 0.677 -0.288 18.505 1.00 94.06 87 ASP A C 1
ATOM 647 O O . ASP A 1 87 ? 0.852 -0.493 19.708 1.00 94.06 87 ASP A O 1
ATOM 651 N N . ILE A 1 88 ? -0.542 -0.330 17.955 1.00 94.00 88 ILE A N 1
ATOM 652 C CA . ILE A 1 88 ? -1.747 -0.647 18.734 1.00 94.00 88 ILE A CA 1
ATOM 653 C C . ILE A 1 88 ? -1.666 -2.086 19.264 1.00 94.00 88 ILE A C 1
ATOM 655 O O . ILE A 1 88 ? -1.947 -2.329 20.440 1.00 94.00 88 ILE A O 1
ATOM 659 N N . GLN A 1 89 ? -1.224 -3.038 18.434 1.00 93.62 89 GLN A N 1
ATOM 660 C CA . GLN A 1 89 ? -1.037 -4.432 18.835 1.00 93.62 89 GLN A CA 1
ATOM 661 C C . GLN A 1 89 ? -0.038 -4.568 19.991 1.00 93.62 89 GLN A C 1
ATOM 663 O O . GLN A 1 89 ? -0.318 -5.282 20.953 1.00 93.62 89 GLN A O 1
ATOM 668 N N . ALA A 1 90 ? 1.080 -3.840 19.951 1.00 94.00 90 ALA A N 1
ATOM 669 C CA . ALA A 1 90 ? 2.088 -3.831 21.010 1.00 94.00 90 ALA A CA 1
ATOM 670 C C . ALA A 1 90 ? 1.582 -3.218 22.331 1.00 94.00 90 ALA A C 1
ATOM 672 O O . ALA A 1 90 ? 2.073 -3.572 23.401 1.00 94.00 90 ALA A O 1
ATOM 673 N N . GLN A 1 91 ? 0.589 -2.325 22.275 1.00 92.38 91 GLN A N 1
ATOM 674 C CA . GLN A 1 91 ? 0.026 -1.637 23.445 1.00 92.38 91 GLN A CA 1
ATOM 675 C C . GLN A 1 91 ? -1.141 -2.383 24.115 1.00 92.38 91 GLN A C 1
ATOM 677 O O . GLN A 1 91 ? -1.624 -1.941 25.159 1.00 92.38 91 GLN A O 1
ATOM 682 N N . GLY A 1 92 ? -1.598 -3.500 23.540 1.00 91.69 92 GLY A N 1
ATOM 683 C CA . GLY A 1 92 ? -2.728 -4.287 24.055 1.00 91.69 92 GLY A CA 1
ATOM 684 C C . GLY A 1 92 ? -3.753 -4.702 22.995 1.00 91.69 92 GLY A C 1
ATOM 685 O O . GLY A 1 92 ? -4.769 -5.305 23.333 1.00 91.69 92 GLY A O 1
ATOM 686 N N . GLY A 1 93 ? -3.510 -4.395 21.717 1.00 92.50 93 GLY A N 1
ATOM 687 C CA . GLY A 1 93 ? -4.336 -4.848 20.599 1.00 92.50 93 GLY A CA 1
ATOM 688 C C . GLY A 1 93 ? -5.754 -4.297 20.644 1.00 92.50 93 GLY A C 1
ATOM 689 O O . GLY A 1 93 ? -5.965 -3.097 20.820 1.00 92.50 93 GLY A O 1
ATOM 690 N N . VAL A 1 94 ? -6.734 -5.181 20.458 1.00 90.75 94 VAL A N 1
ATOM 691 C CA . VAL A 1 94 ? -8.153 -4.819 20.302 1.00 90.75 94 VAL A CA 1
ATOM 692 C C . VAL A 1 94 ? -8.679 -3.984 21.477 1.00 90.75 94 VAL A C 1
ATOM 694 O O . VAL A 1 94 ? -9.437 -3.038 21.270 1.00 90.75 94 VAL A O 1
ATOM 697 N N . GLU A 1 95 ? -8.219 -4.251 22.701 1.00 91.00 95 GLU A N 1
ATOM 698 C CA . GLU A 1 95 ? -8.642 -3.512 23.900 1.00 91.00 95 GLU A CA 1
ATOM 699 C C . GLU A 1 95 ? -8.239 -2.027 23.864 1.00 91.00 95 GLU A C 1
ATOM 701 O O . GLU A 1 95 ? -8.891 -1.183 24.482 1.00 91.00 95 GLU A O 1
ATOM 706 N N . LYS A 1 96 ? -7.193 -1.679 23.102 1.00 92.38 96 LYS A N 1
ATOM 707 C CA . LYS A 1 96 ? -6.676 -0.310 22.975 1.00 92.38 96 LYS A CA 1
ATOM 708 C C . LYS A 1 96 ? -7.294 0.505 21.849 1.00 92.38 96 LYS A C 1
ATOM 710 O O . LYS A 1 96 ? -7.086 1.720 21.813 1.00 92.38 96 LYS A O 1
ATOM 715 N N . ILE A 1 97 ? -8.115 -0.096 20.984 1.00 91.62 97 ILE A N 1
ATOM 716 C CA . ILE A 1 97 ? -8.736 0.628 19.864 1.00 91.62 97 ILE A CA 1
ATOM 717 C C . ILE A 1 97 ? -9.562 1.820 20.365 1.00 91.62 97 ILE A C 1
ATOM 719 O O . ILE A 1 97 ? -9.483 2.908 19.799 1.00 91.62 97 ILE A O 1
ATOM 723 N N . GLY A 1 98 ? -10.314 1.659 21.458 1.00 91.00 98 GLY A N 1
ATOM 724 C CA . GLY A 1 98 ? -11.132 2.743 22.007 1.00 91.00 98 GLY A CA 1
ATOM 725 C C . GLY A 1 98 ? -10.314 3.962 22.455 1.00 91.00 98 GLY A C 1
ATOM 726 O O . GLY A 1 98 ? -10.745 5.099 22.263 1.00 91.00 98 GLY A O 1
ATOM 727 N N . GLU A 1 99 ? -9.126 3.748 23.029 1.00 92.69 99 GLU A N 1
ATOM 728 C CA . GLU A 1 99 ? -8.195 4.825 23.396 1.00 92.69 99 GLU A CA 1
ATOM 729 C C . GLU A 1 99 ? -7.592 5.477 22.147 1.00 92.69 99 GLU A C 1
ATOM 731 O O . GLU A 1 99 ? -7.583 6.704 22.035 1.00 92.69 99 GLU A O 1
ATOM 736 N N . PHE A 1 100 ? -7.172 4.664 21.177 1.00 93.56 100 PHE A N 1
ATOM 737 C CA . PHE A 1 100 ? -6.620 5.135 19.910 1.00 93.56 100 PHE A CA 1
ATOM 738 C C . PHE A 1 100 ? -7.617 6.006 19.130 1.00 93.56 100 PHE A C 1
ATOM 740 O O . PHE A 1 100 ? -7.294 7.116 18.710 1.00 93.56 100 PHE A O 1
ATOM 747 N N . ILE A 1 101 ? -8.870 5.566 19.006 1.00 92.25 101 ILE A N 1
ATOM 748 C CA . ILE A 1 101 ? -9.922 6.318 18.311 1.00 92.25 101 ILE A CA 1
ATOM 749 C C . ILE A 1 101 ? -10.210 7.650 19.009 1.00 92.25 101 ILE A C 1
ATOM 751 O O . ILE A 1 101 ? -10.427 8.658 18.335 1.00 92.25 101 ILE A O 1
ATOM 755 N N . LYS A 1 102 ? -10.162 7.708 20.347 1.00 93.25 102 LYS A N 1
ATOM 756 C CA . LYS A 1 102 ? -10.272 8.986 21.072 1.00 93.25 102 LYS A CA 1
ATOM 757 C C . LYS A 1 102 ? -9.139 9.940 20.699 1.00 93.25 102 LYS A C 1
ATOM 759 O O . LYS A 1 102 ? -9.414 11.114 20.468 1.00 93.25 102 LYS A O 1
ATOM 764 N N . GLN A 1 103 ? -7.906 9.444 20.588 1.00 93.00 103 GLN A N 1
ATOM 765 C CA . GLN A 1 103 ? -6.766 10.258 20.159 1.00 93.00 103 GLN A CA 1
ATOM 766 C C . GLN A 1 103 ? -6.938 10.751 18.721 1.00 93.00 103 GLN A C 1
ATOM 768 O O . GLN A 1 103 ? -6.774 11.939 18.480 1.00 93.00 103 GLN A O 1
ATOM 773 N N . VAL A 1 104 ? -7.352 9.892 17.783 1.00 91.94 104 VAL A N 1
ATOM 774 C CA . VAL A 1 104 ? -7.622 10.287 16.385 1.00 91.94 104 VAL A CA 1
ATOM 775 C C . VAL A 1 104 ? -8.656 11.418 16.298 1.00 91.94 104 VAL A C 1
ATOM 777 O O . VAL A 1 104 ? -8.558 12.307 15.452 1.00 91.94 104 VAL A O 1
ATOM 780 N N . LYS A 1 105 ? -9.672 11.397 17.167 1.00 91.25 105 LYS A N 1
ATOM 781 C CA . LYS A 1 105 ? -10.714 12.433 17.200 1.00 91.25 105 LYS A CA 1
ATOM 782 C C . LYS A 1 105 ? -10.263 13.727 17.871 1.00 91.25 105 LYS A C 1
ATOM 784 O O . LYS A 1 105 ? -10.838 14.782 17.581 1.00 91.25 105 LYS A O 1
ATOM 789 N N . ASP A 1 106 ? -9.277 13.657 18.759 1.00 92.56 106 ASP A N 1
ATOM 790 C CA . ASP A 1 106 ? -8.709 14.820 19.428 1.00 92.56 106 ASP A CA 1
ATOM 791 C C . ASP A 1 106 ? -7.871 15.646 18.446 1.00 92.56 106 ASP A C 1
ATOM 793 O O . ASP A 1 106 ? -6.834 15.219 17.945 1.00 92.56 106 ASP A O 1
ATOM 797 N N . LYS A 1 107 ? -8.309 16.883 18.198 1.00 87.12 107 LYS A N 1
ATOM 798 C CA . LYS A 1 107 ? -7.633 17.814 17.285 1.00 87.12 107 LYS A CA 1
ATOM 799 C C . LYS A 1 107 ? -6.223 18.192 17.748 1.00 87.12 107 LYS A C 1
ATOM 801 O O . LYS A 1 107 ? -5.441 18.661 16.926 1.00 87.12 107 LYS A O 1
ATOM 806 N N . ASN A 1 108 ? -5.909 18.007 19.030 1.00 91.19 108 ASN A N 1
ATOM 807 C CA . ASN A 1 108 ? -4.618 18.367 19.610 1.00 91.19 108 ASN A CA 1
ATOM 808 C C . ASN A 1 108 ? -3.610 17.209 19.612 1.00 91.19 108 ASN A C 1
ATOM 810 O O . ASN A 1 108 ? -2.434 17.444 19.874 1.00 91.19 108 ASN A O 1
ATOM 814 N N . SER A 1 109 ? -4.039 15.975 19.323 1.00 88.56 109 SER A N 1
ATOM 815 C CA . SER A 1 109 ? -3.169 14.793 19.402 1.00 88.56 109 SER A CA 1
ATOM 816 C C . SER A 1 109 ? -2.194 14.685 18.224 1.00 88.56 109 SER A C 1
ATOM 818 O O . SER A 1 109 ? -1.134 14.079 18.347 1.00 88.56 109 SER A O 1
ATOM 820 N N . GLY A 1 110 ? -2.568 15.228 17.059 1.00 85.19 110 GLY A N 1
ATOM 821 C CA . GLY A 1 110 ? -1.852 15.024 15.796 1.00 85.19 110 GLY A CA 1
ATOM 822 C C . GLY A 1 110 ? -1.951 13.599 15.229 1.00 85.19 110 GLY A C 1
ATOM 823 O O . GLY A 1 110 ? -1.424 13.348 14.143 1.00 85.19 110 GLY A O 1
ATOM 824 N N . VAL A 1 111 ? -2.639 12.683 15.919 1.00 88.62 111 VAL A N 1
ATOM 825 C CA . VAL A 1 111 ? -2.797 11.281 15.520 1.00 88.62 111 VAL A CA 1
ATOM 826 C C . VAL A 1 111 ? -3.795 11.184 14.372 1.00 88.62 111 VAL A C 1
ATOM 828 O O . VAL A 1 111 ? -4.859 11.804 14.388 1.00 88.62 111 VAL A O 1
ATOM 831 N N . LYS A 1 112 ? -3.457 10.387 13.358 1.00 86.88 112 LYS A N 1
ATOM 832 C CA . LYS A 1 112 ? -4.320 10.128 12.204 1.00 86.88 112 LYS A CA 1
ATOM 833 C C . LYS A 1 112 ? -4.625 8.645 12.098 1.00 86.88 112 LYS A C 1
ATOM 835 O O . LYS A 1 112 ? -3.771 7.809 12.369 1.00 86.88 112 LYS A O 1
ATOM 840 N N . LEU A 1 113 ? -5.835 8.344 11.645 1.00 88.44 113 LEU A N 1
ATOM 841 C CA . LEU A 1 113 ? -6.222 6.998 11.256 1.00 88.44 113 LEU A CA 1
ATOM 842 C C . LEU A 1 113 ? -5.662 6.712 9.854 1.00 88.44 113 LEU A C 1
ATOM 844 O O . LEU A 1 113 ? -6.209 7.169 8.850 1.00 88.44 113 LEU A O 1
ATOM 848 N N . MET A 1 114 ? -4.529 6.015 9.800 1.00 89.19 114 MET A N 1
ATOM 849 C CA . MET A 1 114 ? -3.842 5.678 8.552 1.00 89.19 114 MET A CA 1
ATOM 850 C C . MET A 1 114 ? -4.605 4.589 7.789 1.00 89.19 114 MET A C 1
ATOM 852 O O . MET A 1 114 ? -5.194 3.697 8.392 1.00 89.19 114 MET A O 1
ATOM 856 N N . GLY A 1 115 ? -4.608 4.667 6.456 1.00 82.00 115 GLY A N 1
ATOM 857 C CA . GLY A 1 115 ? -5.366 3.746 5.597 1.00 82.00 115 GLY A CA 1
ATOM 858 C C . GLY A 1 115 ? -6.854 4.090 5.432 1.00 82.00 115 GLY A C 1
ATOM 859 O O . GLY A 1 115 ? -7.545 3.403 4.687 1.00 82.00 115 GLY A O 1
ATOM 860 N N . PHE A 1 116 ? -7.342 5.165 6.064 1.00 79.19 116 PHE A N 1
ATOM 861 C CA . PHE A 1 116 ? -8.722 5.641 5.929 1.00 79.19 116 PHE A CA 1
ATOM 862 C C . PHE A 1 116 ? -8.794 7.038 5.310 1.00 79.19 116 PHE A C 1
ATOM 864 O O . PHE A 1 116 ? -7.968 7.912 5.575 1.00 79.19 116 PHE A O 1
ATOM 871 N N . GLY A 1 117 ? -9.841 7.247 4.509 1.00 75.50 117 GLY A N 1
ATOM 872 C CA . GLY A 1 117 ? -10.036 8.459 3.720 1.00 75.50 117 GLY A CA 1
ATOM 873 C C . GLY A 1 117 ? -9.249 8.432 2.409 1.00 75.50 117 GLY A C 1
ATOM 874 O O . GLY A 1 117 ? -8.187 7.826 2.296 1.00 75.50 117 GLY A O 1
ATOM 875 N N . HIS A 1 118 ? -9.786 9.087 1.384 1.00 77.94 118 HIS A N 1
ATOM 876 C CA . HIS A 1 118 ? -9.153 9.132 0.074 1.00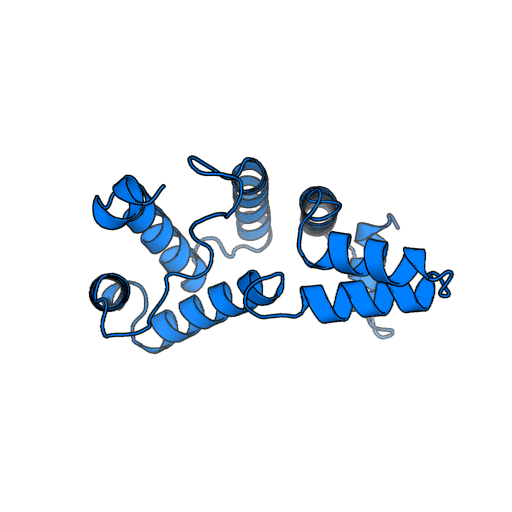 77.94 118 HIS A CA 1
ATOM 877 C C . HIS A 1 118 ? -9.423 10.487 -0.583 1.00 77.94 118 HIS A C 1
ATOM 879 O O . HIS A 1 118 ? -10.544 10.984 -0.585 1.00 77.94 118 HIS A O 1
ATOM 885 N N . ARG A 1 119 ? -8.396 11.104 -1.183 1.00 75.56 119 ARG A N 1
ATOM 886 C CA . ARG A 1 119 ? -8.525 12.448 -1.785 1.00 75.56 119 ARG A CA 1
ATOM 887 C C . ARG A 1 119 ? -9.574 12.502 -2.908 1.00 75.56 119 ARG A C 1
ATOM 889 O O . ARG A 1 119 ? -10.227 13.523 -3.088 1.00 75.56 119 ARG A O 1
ATOM 896 N N . VAL A 1 120 ? -9.675 11.421 -3.682 1.00 77.31 120 VAL A N 1
ATOM 897 C CA . VAL A 1 120 ? -10.630 11.257 -4.797 1.00 77.31 120 VAL A CA 1
ATOM 898 C C . VAL A 1 120 ? -11.936 10.570 -4.365 1.00 77.31 120 VAL A C 1
ATOM 900 O O . VAL A 1 120 ? -13.013 11.118 -4.588 1.00 77.31 120 VAL A O 1
ATOM 903 N N . TYR A 1 121 ? -11.869 9.382 -3.751 1.00 75.94 121 TYR A N 1
ATOM 904 C CA . TYR A 1 121 ? -13.054 8.632 -3.335 1.00 75.94 121 TYR A CA 1
ATOM 905 C C . TYR A 1 121 ? -13.608 9.112 -1.988 1.00 75.94 121 TYR A C 1
ATOM 907 O O . TYR A 1 121 ? -12.994 8.901 -0.949 1.00 75.94 121 TYR A O 1
ATOM 915 N N . LYS A 1 122 ? -14.808 9.699 -2.003 1.00 68.12 122 LYS A N 1
ATOM 916 C CA . LYS A 1 122 ? -15.499 10.160 -0.784 1.00 68.12 122 LYS A CA 1
ATOM 917 C C . LYS A 1 122 ? -16.223 9.041 -0.033 1.00 68.12 122 LYS A C 1
ATOM 919 O O . LYS A 1 122 ? -16.219 8.981 1.187 1.00 68.12 122 LYS A O 1
ATOM 924 N N . ASN A 1 123 ? -16.853 8.126 -0.770 1.00 69.00 123 ASN A N 1
ATOM 925 C CA . ASN A 1 123 ? -17.747 7.133 -0.168 1.00 69.00 123 ASN A CA 1
ATOM 926 C C . ASN A 1 123 ? -17.070 5.788 0.102 1.00 69.00 123 ASN A C 1
ATOM 928 O O . ASN A 1 123 ? -17.287 5.206 1.162 1.00 69.00 123 ASN A O 1
ATOM 932 N N . TYR A 1 124 ? -16.311 5.282 -0.872 1.00 76.06 124 TYR A N 1
ATOM 933 C CA . TYR A 1 124 ? -15.662 3.976 -0.822 1.00 76.06 124 TYR A CA 1
ATOM 934 C C . TYR A 1 124 ? -14.623 3.870 -1.943 1.00 76.06 124 TYR A C 1
ATOM 936 O O . TYR A 1 124 ? -14.895 4.311 -3.062 1.00 76.06 124 TYR A O 1
ATOM 944 N N . ASP A 1 125 ? -13.458 3.286 -1.661 1.00 83.94 125 ASP A N 1
ATOM 945 C CA . ASP A 1 125 ? -12.462 2.983 -2.690 1.00 83.94 125 ASP A CA 1
ATOM 946 C C . ASP A 1 125 ? -12.825 1.652 -3.373 1.00 83.94 125 ASP A C 1
ATOM 948 O O . ASP A 1 125 ? -12.754 0.603 -2.730 1.00 83.94 125 ASP A O 1
ATOM 952 N N . PRO A 1 126 ? -13.198 1.641 -4.667 1.00 84.81 126 PRO A N 1
ATOM 953 C CA . PRO A 1 126 ? -13.600 0.414 -5.355 1.00 84.81 126 PRO A CA 1
ATOM 954 C C . PRO A 1 126 ? -12.501 -0.661 -5.374 1.00 84.81 126 PRO A C 1
ATOM 956 O O . PRO A 1 126 ? -12.813 -1.847 -5.484 1.00 84.81 126 PRO A O 1
ATOM 959 N N . ARG A 1 127 ? -11.225 -0.275 -5.227 1.00 87.94 127 ARG A N 1
ATOM 960 C CA . ARG A 1 127 ? -10.086 -1.201 -5.156 1.00 87.94 127 ARG A CA 1
ATOM 961 C C . ARG A 1 127 ? -10.057 -1.973 -3.841 1.00 87.94 127 ARG A C 1
ATOM 963 O O . ARG A 1 127 ? -9.630 -3.127 -3.825 1.00 87.94 127 ARG A O 1
ATOM 970 N N . ALA A 1 128 ? -10.537 -1.358 -2.758 1.00 87.06 128 ALA A N 1
ATOM 971 C CA . ALA A 1 128 ? -10.535 -1.959 -1.430 1.00 87.06 128 ALA A CA 1
ATOM 972 C C . ALA A 1 128 ? -11.390 -3.231 -1.380 1.00 87.06 128 ALA A C 1
ATOM 974 O O . ALA A 1 128 ? -11.021 -4.173 -0.689 1.00 87.06 128 ALA A O 1
ATOM 975 N N . LYS A 1 129 ? -12.466 -3.313 -2.176 1.00 88.56 129 LYS A N 1
ATOM 976 C CA . LYS A 1 129 ? -13.339 -4.496 -2.214 1.00 88.56 129 LYS A CA 1
ATOM 977 C C . LYS A 1 129 ? -12.594 -5.734 -2.693 1.00 88.56 129 LYS A C 1
ATOM 979 O O . LYS A 1 129 ? -12.545 -6.741 -1.994 1.00 88.56 129 LYS A O 1
ATOM 984 N N . LEU A 1 130 ? -11.975 -5.638 -3.871 1.00 92.69 130 LEU A N 1
ATOM 985 C CA . LEU A 1 130 ? -11.210 -6.751 -4.430 1.00 92.69 130 LEU A CA 1
ATOM 986 C C . LEU A 1 130 ? -9.983 -7.066 -3.564 1.00 92.69 130 LEU A C 1
ATOM 988 O O . LEU A 1 130 ? -9.600 -8.228 -3.431 1.00 92.69 130 LEU A O 1
ATOM 992 N N . MET A 1 131 ? -9.377 -6.046 -2.947 1.00 93.25 131 MET A N 1
ATOM 993 C CA . MET A 1 131 ? -8.264 -6.252 -2.022 1.00 93.25 131 MET A CA 1
ATOM 994 C C . MET A 1 131 ? -8.697 -6.997 -0.753 1.00 93.25 131 MET A C 1
ATOM 996 O O . MET A 1 131 ? -7.980 -7.883 -0.301 1.00 93.25 131 MET A O 1
ATOM 1000 N N . GLN A 1 132 ? -9.879 -6.700 -0.209 1.00 91.31 132 GLN A N 1
ATOM 1001 C CA . GLN A 1 132 ? -10.438 -7.388 0.955 1.00 91.31 132 GLN A CA 1
ATOM 1002 C C . GLN A 1 132 ? -10.763 -8.854 0.636 1.00 91.31 132 GLN A C 1
ATOM 1004 O O . GLN A 1 132 ? -10.413 -9.741 1.412 1.00 91.31 132 GLN A O 1
ATOM 1009 N N . GLU A 1 133 ? -11.369 -9.127 -0.523 1.00 93.25 133 GLU A N 1
ATOM 1010 C CA . GLU A 1 133 ? -11.592 -10.495 -1.016 1.00 93.25 133 GLU A CA 1
ATOM 1011 C C . GLU A 1 133 ? -10.261 -11.258 -1.132 1.00 93.25 133 GLU A C 1
ATOM 1013 O O . GLU A 1 133 ? -10.112 -12.346 -0.579 1.00 93.25 133 GLU A O 1
ATOM 1018 N N . THR A 1 134 ? -9.253 -10.631 -1.745 1.00 95.69 134 THR A N 1
ATOM 1019 C CA . THR A 1 134 ? -7.898 -11.191 -1.885 1.00 95.69 134 THR A CA 1
ATOM 1020 C C . THR A 1 134 ? -7.229 -11.447 -0.535 1.00 95.69 134 THR A C 1
ATOM 1022 O O . THR A 1 134 ? -6.591 -12.479 -0.350 1.00 95.69 134 THR A O 1
ATOM 1025 N N . CYS A 1 135 ? -7.389 -10.536 0.424 1.00 93.88 135 CYS A N 1
ATOM 1026 C CA . CYS A 1 135 ? -6.852 -10.684 1.772 1.00 93.88 135 CYS A CA 1
ATOM 1027 C C . CYS A 1 135 ? -7.445 -11.915 2.471 1.00 93.88 135 CYS A C 1
ATOM 1029 O O . CYS A 1 135 ? -6.697 -12.728 3.009 1.00 93.88 135 CYS A O 1
ATOM 1031 N N . ASN A 1 136 ? -8.766 -12.108 2.394 1.00 92.88 136 ASN A N 1
ATOM 1032 C CA . ASN A 1 136 ? -9.422 -13.282 2.973 1.00 92.88 136 ASN A CA 1
ATOM 1033 C C . ASN A 1 136 ? -8.964 -14.593 2.305 1.00 92.88 136 ASN A C 1
ATOM 1035 O O . ASN A 1 136 ? -8.699 -15.563 3.011 1.00 92.88 136 ASN A O 1
ATOM 1039 N N . GLU A 1 137 ? -8.830 -14.622 0.971 1.00 95.56 137 GLU A N 1
ATOM 1040 C CA . GLU A 1 137 ? -8.314 -15.792 0.236 1.00 95.56 137 GLU A CA 1
ATOM 1041 C C . GLU A 1 137 ? -6.898 -16.180 0.704 1.00 95.56 137 GLU A C 1
ATOM 1043 O O . GLU A 1 137 ? -6.630 -17.351 0.971 1.00 95.56 137 GLU A O 1
ATOM 1048 N N . VAL A 1 138 ? -5.998 -15.198 0.847 1.00 96.38 138 VAL A N 1
ATOM 1049 C CA . VAL A 1 138 ? -4.611 -15.426 1.290 1.00 96.38 138 VAL A CA 1
ATOM 1050 C C . VAL A 1 138 ? -4.550 -15.900 2.740 1.00 96.38 138 VAL A C 1
ATOM 1052 O O . VAL A 1 138 ? -3.796 -16.819 3.052 1.00 96.38 138 VAL A O 1
ATOM 1055 N N . LEU A 1 139 ? -5.334 -15.299 3.636 1.00 94.38 139 LEU A N 1
ATOM 1056 C CA . LEU A 1 139 ? -5.343 -15.694 5.045 1.00 94.38 139 LEU A CA 1
ATOM 1057 C C . LEU A 1 139 ? -5.869 -17.116 5.238 1.00 94.38 139 LEU A C 1
ATOM 1059 O O . LEU A 1 139 ? -5.319 -17.847 6.059 1.00 94.38 139 LEU A O 1
ATOM 1063 N N . ALA A 1 140 ? -6.883 -17.517 4.470 1.00 95.56 140 ALA A N 1
ATOM 1064 C CA . ALA A 1 140 ? -7.387 -18.885 4.481 1.00 95.56 140 ALA A CA 1
ATOM 1065 C C . ALA A 1 140 ? -6.327 -19.878 3.973 1.00 95.56 140 ALA A C 1
ATOM 1067 O O . ALA A 1 140 ? -6.052 -20.871 4.642 1.00 95.56 140 ALA A O 1
ATOM 1068 N N . GLU A 1 141 ? -5.677 -19.581 2.841 1.00 96.62 141 GLU A N 1
ATOM 1069 C CA . GLU A 1 141 ? -4.623 -20.432 2.266 1.00 96.62 141 GLU A CA 1
ATOM 1070 C C . GLU A 1 141 ? -3.438 -20.629 3.222 1.00 96.62 141 GLU A C 1
ATOM 1072 O O . GLU A 1 141 ? -2.885 -21.723 3.325 1.00 96.62 141 GLU A O 1
ATOM 1077 N N . LEU A 1 142 ? -3.044 -19.574 3.939 1.00 94.94 142 LEU A N 1
ATOM 1078 C CA . LEU A 1 142 ? -1.916 -19.617 4.871 1.00 94.94 142 LEU A CA 1
ATOM 1079 C C . LEU A 1 142 ? -2.301 -20.102 6.279 1.00 94.94 142 LEU A C 1
ATOM 1081 O O . LEU A 1 142 ? -1.425 -20.230 7.133 1.00 94.94 142 LEU A O 1
ATOM 1085 N N . GLY A 1 143 ? -3.587 -20.354 6.549 1.00 94.12 143 GLY A N 1
ATOM 1086 C CA . GLY A 1 143 ? -4.074 -20.723 7.883 1.00 94.12 143 GLY A CA 1
ATOM 1087 C C . GLY A 1 143 ? -3.944 -19.600 8.923 1.00 94.12 143 GLY A C 1
ATOM 1088 O O . GLY A 1 143 ? -3.836 -19.868 10.119 1.00 94.12 143 GLY A O 1
ATOM 1089 N N . LEU A 1 144 ? -3.948 -18.341 8.478 1.00 92.69 144 LEU A N 1
ATOM 1090 C CA . LEU A 1 144 ? -3.746 -17.132 9.286 1.00 92.69 144 LEU A CA 1
ATOM 1091 C C . LEU A 1 144 ? -5.060 -16.408 9.623 1.00 92.69 144 LEU A C 1
ATOM 1093 O O . LEU A 1 144 ? -5.069 -15.239 9.990 1.00 92.69 144 LEU A O 1
ATOM 1097 N N . GLU A 1 145 ? -6.199 -17.092 9.545 1.00 86.75 145 GLU A N 1
ATOM 1098 C CA . GLU A 1 145 ? -7.526 -16.508 9.810 1.00 86.75 145 GLU A CA 1
ATOM 1099 C C . GLU A 1 145 ? -7.668 -15.915 11.223 1.00 86.75 145 GLU A C 1
ATOM 1101 O O . GLU A 1 145 ? -8.497 -15.035 11.455 1.00 86.75 145 GLU A O 1
ATOM 1106 N N . LYS A 1 146 ? -6.860 -16.409 12.170 1.00 87.19 146 LYS A N 1
ATOM 1107 C CA . LYS A 1 146 ? -6.816 -15.972 13.574 1.00 87.19 146 LYS A CA 1
ATOM 1108 C C . LYS A 1 146 ? -5.649 -15.029 13.868 1.00 87.19 146 LYS A C 1
ATOM 1110 O O . LYS A 1 146 ? -5.289 -14.866 15.033 1.00 87.19 146 LYS A O 1
ATOM 1115 N N . ASP A 1 147 ? -5.038 -14.452 12.837 1.00 90.38 147 ASP A N 1
ATOM 1116 C CA . ASP A 1 147 ? -3.957 -13.492 13.010 1.00 90.38 147 ASP A CA 1
ATOM 1117 C C . ASP A 1 147 ? -4.439 -12.289 13.858 1.00 90.38 147 ASP A C 1
ATOM 1119 O O . ASP A 1 147 ? -5.440 -11.647 13.509 1.00 90.38 147 ASP A O 1
ATOM 1123 N N . PRO A 1 148 ? -3.773 -11.978 14.989 1.00 91.06 148 PRO A N 1
ATOM 1124 C CA . PRO A 1 148 ? -4.194 -10.894 15.873 1.00 91.06 148 PRO A CA 1
ATOM 1125 C C . PRO A 1 148 ? -4.185 -9.515 15.207 1.00 91.06 148 PRO A C 1
ATOM 1127 O O . PRO A 1 148 ? -5.059 -8.696 15.494 1.00 91.06 148 PRO A O 1
ATOM 1130 N N . LEU A 1 149 ? -3.233 -9.261 14.302 1.00 91.00 149 LEU A N 1
ATOM 1131 C CA . LEU A 1 149 ? -3.131 -8.000 13.572 1.00 91.00 149 LEU A CA 1
ATOM 1132 C C . LEU A 1 149 ? -4.314 -7.845 12.612 1.00 91.00 149 LEU A C 1
ATOM 1134 O O . LEU A 1 149 ? -4.863 -6.754 12.467 1.00 91.00 149 LEU A O 1
ATOM 1138 N N . PHE A 1 150 ? -4.755 -8.946 11.999 1.00 89.50 150 PHE A N 1
ATOM 1139 C CA . PHE A 1 150 ? -5.937 -8.942 11.143 1.00 89.50 150 PHE A CA 1
ATOM 1140 C C . PHE A 1 150 ? -7.243 -8.766 11.925 1.00 89.50 150 PHE A C 1
ATOM 1142 O O . PHE A 1 150 ? -8.123 -8.020 11.491 1.00 89.50 150 PHE A O 1
ATOM 1149 N N . ALA A 1 151 ? -7.370 -9.401 13.094 1.00 89.38 151 ALA A N 1
ATOM 1150 C CA . ALA A 1 151 ? -8.511 -9.183 13.985 1.00 89.38 151 ALA A CA 1
ATOM 1151 C C . ALA A 1 151 ? -8.610 -7.707 14.413 1.00 89.38 151 ALA A C 1
ATOM 1153 O O . ALA A 1 151 ? -9.687 -7.113 14.360 1.00 89.38 151 ALA A O 1
ATOM 1154 N N . LEU A 1 152 ? -7.469 -7.100 14.752 1.00 92.31 152 LEU A N 1
ATOM 1155 C CA . LEU A 1 152 ? -7.349 -5.676 15.050 1.00 92.31 152 LEU A CA 1
ATOM 1156 C C . LEU A 1 152 ? -7.747 -4.796 13.853 1.00 92.31 152 LEU A C 1
ATOM 1158 O O . LEU A 1 152 ? -8.535 -3.865 14.015 1.00 92.31 152 LEU A O 1
ATOM 1162 N N . ALA A 1 153 ? -7.251 -5.102 12.651 1.00 91.75 153 ALA A N 1
ATOM 1163 C CA . ALA A 1 153 ? -7.579 -4.352 11.440 1.00 91.75 153 ALA A CA 1
ATOM 1164 C C . ALA A 1 153 ? -9.086 -4.379 11.123 1.00 91.75 153 ALA A C 1
ATOM 1166 O O . ALA A 1 153 ? -9.659 -3.338 10.803 1.00 91.75 153 ALA A O 1
ATOM 1167 N N . LYS A 1 154 ? -9.740 -5.541 11.267 1.00 89.19 154 LYS A N 1
ATOM 1168 C CA . LYS A 1 154 ? -11.192 -5.698 11.065 1.00 89.19 154 LYS A CA 1
ATOM 1169 C C . LYS A 1 154 ? -12.019 -4.885 12.054 1.00 89.19 154 LYS A C 1
ATOM 1171 O O . LYS A 1 154 ? -12.992 -4.246 11.657 1.00 89.19 154 LYS A O 1
ATOM 1176 N N . GLU A 1 155 ? -11.648 -4.904 13.330 1.00 91.25 155 GLU A N 1
ATOM 1177 C CA . GLU A 1 155 ? -12.372 -4.137 14.346 1.00 91.25 155 GLU A CA 1
ATOM 1178 C C . GLU A 1 155 ? -12.202 -2.627 14.120 1.00 91.25 155 GLU A C 1
ATOM 1180 O O . GLU A 1 155 ? -13.163 -1.863 14.225 1.00 91.25 155 GLU A O 1
ATOM 1185 N N . LEU A 1 156 ? -11.003 -2.194 13.715 1.00 91.38 156 LEU A N 1
ATOM 1186 C CA . LEU A 1 156 ? -10.739 -0.801 13.363 1.00 91.38 156 LEU A CA 1
ATOM 1187 C C . LEU A 1 156 ? -11.533 -0.356 12.121 1.00 91.38 156 LEU A C 1
ATOM 1189 O O . LEU A 1 156 ? -12.101 0.736 12.127 1.00 91.38 156 LEU A O 1
ATOM 1193 N N . GLU A 1 157 ? -11.621 -1.204 11.088 1.00 89.69 157 GLU A N 1
ATOM 1194 C CA . GLU A 1 157 ? -12.464 -0.978 9.904 1.00 89.69 157 GLU A CA 1
ATOM 1195 C C . GLU A 1 157 ? -13.934 -0.820 10.281 1.00 89.69 157 GLU A C 1
ATOM 1197 O O . GLU A 1 157 ? -14.570 0.155 9.876 1.00 89.69 157 GLU A O 1
ATOM 1202 N N . LYS A 1 158 ? -14.461 -1.725 11.107 1.00 89.81 158 LYS A N 1
ATOM 1203 C CA . LYS A 1 158 ? -15.845 -1.661 11.575 1.00 89.81 158 LYS A CA 1
ATOM 1204 C C . LYS A 1 158 ? -16.137 -0.343 12.296 1.00 89.81 158 LYS A C 1
ATOM 1206 O O . LYS A 1 158 ? -17.093 0.346 11.946 1.00 89.81 158 LYS A O 1
ATOM 1211 N N . ILE A 1 159 ? -15.286 0.046 13.247 1.00 89.38 159 ILE A N 1
ATOM 1212 C CA . ILE A 1 159 ? -15.456 1.300 13.994 1.00 89.38 159 ILE A CA 1
ATOM 1213 C C . ILE A 1 159 ? -15.396 2.507 13.056 1.00 89.38 159 ILE A C 1
ATOM 1215 O O . ILE A 1 159 ? -16.230 3.402 13.154 1.00 89.38 159 ILE A O 1
ATOM 1219 N N . ALA A 1 160 ? -14.452 2.537 12.116 1.00 86.69 160 ALA A N 1
ATOM 1220 C CA . ALA A 1 160 ? -14.332 3.640 11.168 1.00 86.69 160 ALA A CA 1
ATOM 1221 C C . ALA A 1 160 ? -15.551 3.775 10.234 1.00 86.69 160 ALA A C 1
ATOM 1223 O O . ALA A 1 160 ? -15.858 4.880 9.784 1.00 86.69 160 ALA A O 1
ATOM 1224 N N . LEU A 1 161 ? -16.252 2.676 9.940 1.00 85.12 161 LEU A N 1
ATOM 1225 C CA . LEU A 1 161 ? -17.458 2.675 9.107 1.00 85.12 161 LEU A CA 1
ATOM 1226 C C . LEU A 1 161 ? -18.735 3.049 9.872 1.00 85.12 161 LEU A C 1
ATOM 1228 O O . LEU A 1 161 ? -19.652 3.600 9.262 1.00 85.12 161 LEU A O 1
ATOM 1232 N N . GLU A 1 162 ? -18.802 2.745 11.169 1.00 88.69 162 GLU A N 1
ATOM 1233 C CA . GLU A 1 162 ? -19.993 2.939 12.009 1.00 88.69 162 GLU A CA 1
ATOM 1234 C C . GLU A 1 162 ? -19.966 4.252 12.812 1.00 88.69 162 GLU A C 1
ATOM 1236 O O . GLU A 1 162 ? -21.015 4.769 13.188 1.00 88.69 162 GLU A O 1
ATOM 1241 N N . ASP A 1 163 ? -18.787 4.814 13.081 1.00 89.75 163 ASP A N 1
ATOM 1242 C CA . ASP A 1 163 ? -18.642 5.974 13.956 1.00 89.75 163 ASP A CA 1
ATOM 1243 C C . ASP A 1 163 ? -18.893 7.309 13.231 1.00 89.75 163 ASP A C 1
ATOM 1245 O O . ASP A 1 163 ? -18.220 7.666 12.255 1.00 89.75 163 ASP A O 1
ATOM 1249 N N . ASP A 1 164 ? -19.835 8.089 13.773 1.00 89.56 164 ASP A N 1
ATOM 1250 C CA . ASP A 1 164 ? -20.299 9.373 13.235 1.00 89.56 164 ASP A CA 1
ATOM 1251 C C . ASP A 1 164 ? -19.167 10.342 12.877 1.00 89.56 164 ASP A C 1
ATOM 1253 O O . ASP A 1 164 ? -19.276 11.095 11.905 1.00 89.56 164 ASP A O 1
ATOM 1257 N N . TYR A 1 165 ? -18.063 10.338 13.635 1.00 87.50 165 TYR A N 1
ATOM 1258 C CA . TYR A 1 165 ? -16.936 11.224 13.358 1.00 87.50 165 TYR A CA 1
ATOM 1259 C C . TYR A 1 165 ? -16.362 10.971 11.960 1.00 87.50 165 TYR A C 1
ATOM 1261 O O . TYR A 1 165 ? -16.091 11.931 11.233 1.00 87.50 165 TYR A O 1
ATOM 1269 N N . PHE A 1 166 ? -16.171 9.705 11.587 1.00 86.31 166 PHE A N 1
ATOM 1270 C CA . PHE A 1 166 ? -15.588 9.326 10.302 1.00 86.31 166 PHE A CA 1
ATOM 1271 C C . PHE A 1 166 ? -16.637 9.358 9.192 1.00 86.31 166 PHE A C 1
ATOM 1273 O O . PHE A 1 166 ? -16.353 9.854 8.103 1.00 86.31 166 PHE A O 1
ATOM 1280 N N . VAL A 1 167 ? -17.874 8.939 9.483 1.00 85.19 167 VAL A N 1
ATOM 1281 C CA . VAL A 1 167 ? -18.981 8.963 8.514 1.00 85.19 167 VAL A CA 1
ATOM 1282 C C . VAL A 1 167 ? -19.277 10.382 8.021 1.00 85.19 167 VAL A C 1
ATOM 1284 O O . VAL A 1 167 ? -19.501 10.578 6.828 1.00 85.19 167 VAL A O 1
ATOM 1287 N N . GLN A 1 168 ? -19.228 11.385 8.904 1.00 84.56 168 GLN A N 1
ATOM 1288 C CA . GLN A 1 168 ? -19.460 12.790 8.542 1.00 84.56 168 GLN A CA 1
ATOM 1289 C C . GLN A 1 168 ? -18.292 13.444 7.783 1.00 84.56 168 GLN A C 1
ATOM 1291 O O . GLN A 1 168 ? -18.456 14.539 7.249 1.00 84.56 168 GLN A O 1
ATOM 1296 N N . ARG A 1 169 ? -17.107 12.817 7.755 1.00 77.12 169 ARG A N 1
ATOM 1297 C CA . ARG A 1 169 ? -15.870 13.367 7.162 1.00 77.12 169 ARG A CA 1
ATOM 1298 C C . ARG A 1 169 ? -15.502 12.736 5.811 1.00 77.12 169 ARG A C 1
ATOM 1300 O O . ARG A 1 169 ? -14.360 12.880 5.377 1.00 77.12 169 ARG A O 1
ATOM 1307 N N . LYS A 1 170 ? -16.461 12.053 5.181 1.00 67.06 170 LYS A N 1
ATOM 1308 C CA . LYS A 1 170 ? -16.385 11.496 3.820 1.00 67.06 170 LYS A CA 1
ATOM 1309 C C . LYS A 1 170 ? -16.200 12.568 2.740 1.00 67.06 170 LYS A C 1
ATOM 1311 O O . LYS A 1 170 ? -16.870 13.624 2.813 1.00 67.06 170 LYS A O 1
#

Sequence (170 aa):
LSYAGNFLRMMFGTPCEEYKVNPVLERALDRIFILHADHEQNASTSTVRLCGSSGTNPFAAIAAGVACLWGPAHGGANEAALNMLHDIQAQGGVEKIGEFIKQVKDKNSGVKLMGFGHRVYKNYDPRAKLMQETCNEVLAELGLEKDPLFALAKELEKIALEDDYFVQRK

pLDDT: mean 92.09, std 6.51, range [67.06, 98.62]